Protein AF-A0A1H0EVY2-F1 (afdb_monomer)

Solvent-accessible surface area (backbone atoms only — not comparable to full-atom values): 5739 Å² total; per-residue (Å²): 59,54,67,68,60,49,49,53,53,54,50,49,49,28,73,76,29,84,86,50,81,80,53,72,68,56,52,52,55,48,38,73,66,46,39,85,40,59,57,68,59,35,50,54,34,43,61,55,46,59,76,79,38,99,60,82,80,54,73,65,59,33,72,47,73,93,61,86,59,81,78,67,74,92,72,78,78,77,69,83,74,82,77,77,80,88,84,79,136

Sequence (89 aa):
MTKKEIYTLMDLIQAYYEKFHFDQNKLDAWHMVLQKYSYEKVHVNLLKFVVDSPHPPKISDLVQNSTWGRDIPHGFELDLTAGETDWYI

Foldseek 3Di:
DDLVLLVVVQVVLCVLAVPRDDDPVRSVVLCVVCVVDDSVQLVVQLVVCSVPDPDRDDSCSSPDPPPPPPPPPPDPPVPPVPDDDDDDD

Secondary structure (DSSP, 8-state):
--HHHHHHHHHHHHHH-TT----HHHHHHHHHHHTTS-HHHHHHHHHHHHHH-SSPPPHHHHHS-S-------TT----TTS-------

pLDDT: mean 82.25, std 18.09, range [43.75, 96.81]

Structure (mmCIF, N/CA/C/O backbone):
data_AF-A0A1H0EVY2-F1
#
_entry.id   AF-A0A1H0EVY2-F1
#
loop_
_atom_site.group_PDB
_atom_site.id
_atom_site.type_symbol
_atom_site.label_atom_id
_atom_site.label_alt_id
_atom_site.label_comp_id
_atom_site.label_asym_id
_atom_site.label_entity_id
_atom_site.label_seq_id
_atom_s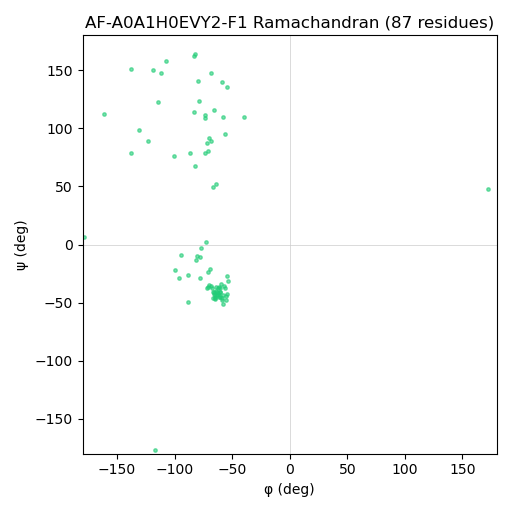ite.pdbx_PDB_ins_code
_atom_site.Cartn_x
_atom_site.Cartn_y
_atom_site.Cartn_z
_atom_site.occupancy
_atom_site.B_iso_or_equiv
_atom_site.auth_seq_id
_atom_site.auth_comp_id
_atom_site.auth_asym_id
_atom_site.auth_atom_id
_atom_site.pdbx_PDB_model_num
ATOM 1 N N . MET A 1 1 ? -4.729 2.990 10.523 1.00 91.19 1 MET A N 1
ATOM 2 C CA . MET A 1 1 ? -5.224 3.826 9.407 1.00 91.19 1 MET A CA 1
ATOM 3 C C . MET A 1 1 ? -6.576 3.321 8.917 1.00 91.19 1 MET A C 1
ATOM 5 O O . MET A 1 1 ? -6.934 2.184 9.196 1.00 91.19 1 MET A O 1
ATOM 9 N N . THR A 1 2 ? -7.322 4.167 8.218 1.00 95.44 2 THR A N 1
ATOM 10 C CA . THR A 1 2 ? -8.658 3.930 7.661 1.00 95.44 2 THR A CA 1
ATOM 11 C C . THR A 1 2 ? -8.616 3.189 6.322 1.00 95.44 2 THR A C 1
ATOM 13 O O . THR A 1 2 ? -7.601 3.159 5.626 1.00 95.44 2 THR A O 1
ATOM 16 N N . LYS A 1 3 ? -9.761 2.641 5.902 1.00 94.00 3 LYS A N 1
ATOM 17 C CA . LYS A 1 3 ? -9.911 1.987 4.592 1.00 94.00 3 LYS A CA 1
ATOM 18 C C . LYS A 1 3 ? -9.628 2.927 3.412 1.00 94.00 3 LYS A C 1
ATOM 20 O O . LYS A 1 3 ? -9.072 2.488 2.412 1.00 94.00 3 LYS A O 1
ATOM 25 N N . LYS A 1 4 ? -9.962 4.218 3.544 1.00 95.81 4 LYS A N 1
ATOM 26 C CA . LYS A 1 4 ? -9.664 5.244 2.528 1.00 95.81 4 LYS A CA 1
ATOM 27 C C . LYS A 1 4 ? -8.160 5.444 2.357 1.00 95.81 4 LYS A C 1
ATOM 29 O O . LYS A 1 4 ? -7.674 5.463 1.238 1.00 95.81 4 LYS A O 1
ATOM 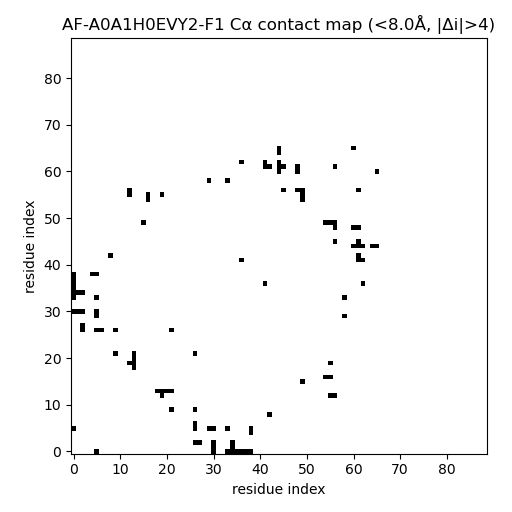34 N N . GLU A 1 5 ? -7.431 5.531 3.463 1.00 95.88 5 GLU A N 1
ATOM 35 C CA . GLU A 1 5 ? -5.971 5.668 3.452 1.00 95.88 5 GLU A CA 1
ATOM 36 C C . GLU A 1 5 ? -5.278 4.456 2.806 1.00 95.88 5 GLU A C 1
ATOM 38 O O . GLU A 1 5 ? -4.310 4.612 2.066 1.00 95.88 5 GLU A O 1
ATOM 43 N N . ILE A 1 6 ? -5.794 3.244 3.022 1.00 95.75 6 ILE A N 1
ATOM 44 C CA . ILE A 1 6 ? -5.239 2.039 2.384 1.00 95.75 6 ILE A CA 1
ATOM 45 C C . ILE A 1 6 ? -5.561 1.988 0.903 1.00 95.75 6 ILE A C 1
ATOM 47 O O . ILE A 1 6 ? -4.700 1.594 0.124 1.00 95.75 6 ILE A O 1
ATOM 51 N N . TYR A 1 7 ? -6.757 2.420 0.507 1.00 96.50 7 TYR A N 1
ATOM 52 C CA . TYR A 1 7 ? -7.076 2.564 -0.907 1.00 96.50 7 TYR A CA 1
ATOM 53 C C . TYR A 1 7 ? -6.055 3.477 -1.592 1.00 96.50 7 TYR A C 1
ATOM 55 O O . TYR A 1 7 ? -5.475 3.076 -2.594 1.00 96.50 7 TYR A O 1
ATOM 63 N N . THR A 1 8 ? -5.748 4.635 -0.997 1.00 96.50 8 THR A N 1
ATOM 64 C CA . THR A 1 8 ? -4.713 5.541 -1.514 1.00 96.50 8 THR A CA 1
ATOM 65 C C . THR A 1 8 ? -3.347 4.857 -1.625 1.00 96.50 8 THR A C 1
ATOM 67 O O . THR A 1 8 ? -2.678 4.999 -2.642 1.00 96.50 8 THR A O 1
ATOM 70 N N . LEU A 1 9 ? -2.927 4.076 -0.622 1.00 95.38 9 LEU A N 1
ATOM 71 C CA . LEU A 1 9 ? -1.666 3.321 -0.692 1.00 95.38 9 LEU A CA 1
ATOM 72 C C . LEU A 1 9 ? -1.657 2.295 -1.830 1.00 95.38 9 LEU A C 1
ATOM 74 O O . LEU A 1 9 ? -0.664 2.183 -2.542 1.00 95.38 9 LEU A O 1
ATOM 78 N N . MET A 1 10 ? -2.735 1.529 -1.994 1.00 95.25 10 MET A N 1
ATOM 79 C CA . MET A 1 10 ? -2.814 0.498 -3.030 1.00 95.25 10 MET A CA 1
ATOM 80 C C . MET A 1 10 ? -2.902 1.099 -4.434 1.00 95.25 10 MET A C 1
ATOM 82 O O . MET A 1 10 ? -2.305 0.549 -5.357 1.00 95.25 10 MET A O 1
ATOM 86 N N . ASP A 1 11 ? -3.574 2.241 -4.575 1.00 96.38 11 ASP A N 1
ATOM 87 C CA . ASP A 1 11 ? -3.636 3.023 -5.811 1.00 96.38 11 ASP A CA 1
ATOM 88 C C . ASP A 1 11 ? -2.246 3.545 -6.211 1.00 96.38 11 ASP A C 1
ATOM 90 O O . ASP A 1 11 ? -1.816 3.359 -7.348 1.00 96.38 11 ASP A O 1
ATOM 94 N N . LEU A 1 12 ? -1.470 4.062 -5.249 1.00 95.81 12 LEU A N 1
ATOM 95 C CA . LEU A 1 12 ? -0.070 4.439 -5.474 1.00 95.81 12 LEU A CA 1
ATOM 96 C C . LEU A 1 12 ? 0.786 3.244 -5.908 1.00 95.81 12 LEU A C 1
ATOM 98 O O . LEU A 1 12 ? 1.547 3.349 -6.865 1.00 95.81 12 LEU A O 1
ATOM 102 N N . ILE A 1 13 ? 0.655 2.090 -5.244 1.00 95.25 13 ILE A N 1
ATOM 103 C CA . ILE A 1 13 ? 1.389 0.874 -5.631 1.00 95.25 13 ILE A CA 1
ATOM 10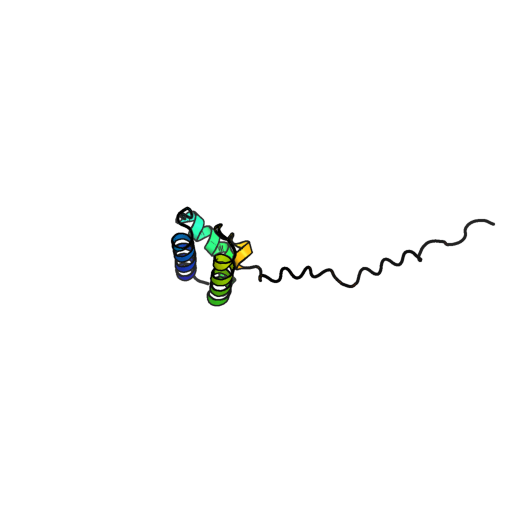4 C C . ILE A 1 13 ? 1.022 0.458 -7.061 1.00 95.25 13 ILE A C 1
ATOM 106 O O . ILE A 1 13 ? 1.903 0.092 -7.833 1.00 95.25 13 ILE A O 1
ATOM 110 N N . GLN A 1 14 ? -0.252 0.540 -7.440 1.00 95.81 14 GLN A N 1
ATOM 111 C CA . GLN A 1 14 ? -0.691 0.256 -8.804 1.00 95.81 14 GLN A CA 1
ATOM 112 C C . GLN A 1 14 ? -0.112 1.249 -9.824 1.00 95.81 14 GLN A C 1
ATOM 114 O O . GLN A 1 14 ? 0.263 0.842 -10.921 1.00 95.81 14 GLN A O 1
ATOM 119 N N . ALA A 1 15 ? 0.022 2.527 -9.460 1.00 95.31 15 ALA A N 1
ATOM 120 C CA . ALA A 1 15 ? 0.665 3.533 -10.303 1.00 95.31 15 ALA A CA 1
ATOM 121 C C . ALA A 1 15 ? 2.179 3.298 -10.466 1.00 95.31 15 ALA A C 1
ATOM 123 O O . ALA A 1 15 ? 2.723 3.539 -11.541 1.00 95.31 15 ALA A O 1
ATOM 124 N N . TYR A 1 16 ? 2.863 2.811 -9.426 1.00 94.81 16 TYR A N 1
ATOM 125 C CA . TYR A 1 16 ? 4.299 2.504 -9.477 1.00 94.81 16 TYR A CA 1
ATOM 126 C C . TYR A 1 16 ? 4.608 1.182 -10.183 1.00 94.81 16 TYR A C 1
ATOM 128 O O . TYR A 1 16 ? 5.677 1.024 -10.7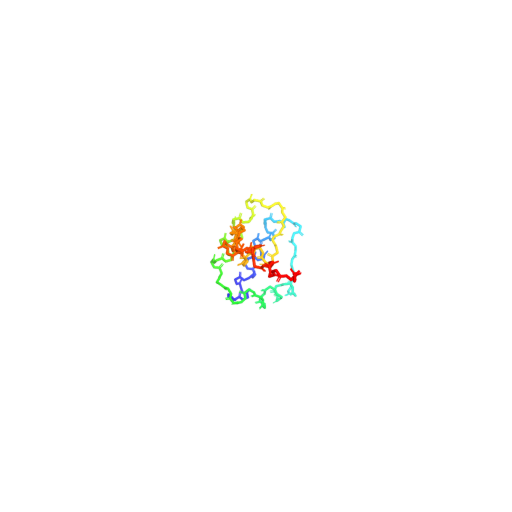70 1.00 94.81 16 TYR A O 1
ATOM 136 N N . TYR A 1 17 ? 3.681 0.227 -10.133 1.00 94.94 17 TYR A N 1
ATOM 137 C CA . TYR A 1 17 ? 3.871 -1.109 -10.673 1.00 94.94 17 TYR A CA 1
ATOM 138 C C . TYR A 1 17 ? 2.680 -1.496 -11.545 1.00 94.94 17 TYR A C 1
ATOM 140 O O . TYR A 1 17 ? 1.684 -2.006 -11.043 1.00 94.94 17 TYR A O 1
ATOM 148 N N . GLU A 1 18 ? 2.816 -1.359 -12.865 1.00 91.19 18 GLU A N 1
ATOM 149 C CA . GLU A 1 18 ? 1.734 -1.622 -13.832 1.00 91.19 18 GLU A CA 1
ATOM 150 C C . GLU A 1 18 ? 1.089 -3.012 -13.687 1.00 91.19 18 GLU A C 1
ATOM 152 O O . GLU A 1 18 ? -0.096 -3.193 -13.949 1.00 91.19 18 GLU A O 1
ATOM 157 N N . LYS A 1 19 ? 1.868 -4.010 -13.253 1.00 90.81 19 LYS A N 1
ATOM 158 C CA . LYS A 1 19 ? 1.407 -5.395 -13.052 1.00 90.81 19 LYS A CA 1
ATOM 159 C C . LYS A 1 19 ? 0.674 -5.605 -11.726 1.00 90.81 19 LYS A C 1
ATOM 161 O O . LYS A 1 19 ? 0.153 -6.694 -11.476 1.00 90.81 19 LYS A O 1
ATOM 166 N N . PHE A 1 20 ? 0.698 -4.621 -10.832 1.00 93.12 20 PHE A N 1
ATOM 167 C CA . PHE A 1 20 ? 0.007 -4.698 -9.560 1.00 93.12 20 PHE A CA 1
ATOM 168 C C . PHE A 1 20 ? -1.452 -4.303 -9.750 1.00 93.12 20 PHE A C 1
ATOM 170 O O . PHE A 1 20 ? -1.781 -3.150 -9.995 1.00 93.12 20 PHE A O 1
ATOM 177 N N . HIS A 1 21 ? -2.335 -5.276 -9.556 1.00 93.94 21 HIS A N 1
ATOM 178 C CA . HIS A 1 21 ? -3.766 -5.040 -9.451 1.00 93.94 21 HIS A CA 1
ATOM 179 C C . HIS A 1 21 ? -4.275 -5.491 -8.087 1.00 93.94 21 HIS A C 1
ATOM 181 O O . HIS A 1 21 ? -3.747 -6.425 -7.455 1.00 93.94 21 HIS A O 1
ATOM 187 N N . PHE A 1 22 ? -5.316 -4.813 -7.628 1.00 94.62 22 PHE A N 1
ATOM 188 C CA . PHE A 1 22 ? -6.019 -5.157 -6.411 1.00 94.62 22 PHE A CA 1
ATOM 189 C C . PHE A 1 22 ? -7.525 -5.035 -6.603 1.00 94.62 22 PHE A C 1
ATOM 191 O O . PHE A 1 22 ? -8.007 -4.257 -7.419 1.00 94.62 22 PHE A O 1
ATOM 198 N N . ASP A 1 23 ? -8.255 -5.840 -5.845 1.00 95.62 23 ASP A N 1
ATOM 199 C CA . ASP A 1 23 ? -9.706 -5.822 -5.775 1.00 95.62 23 ASP A CA 1
ATOM 200 C C . ASP A 1 23 ? -10.152 -5.456 -4.351 1.00 95.62 23 ASP A C 1
ATOM 202 O O . ASP A 1 23 ? -9.339 -5.179 -3.458 1.00 95.62 23 ASP A O 1
ATOM 206 N N . GLN A 1 24 ? -11.464 -5.471 -4.127 1.00 94.50 24 GLN A N 1
ATOM 207 C CA . GLN A 1 24 ? -12.033 -5.176 -2.818 1.00 94.50 24 GLN A CA 1
ATOM 208 C C . GLN A 1 24 ? -11.580 -6.174 -1.739 1.00 94.50 24 GLN A C 1
ATOM 210 O O . GLN A 1 24 ? -11.318 -5.764 -0.610 1.00 94.50 24 GLN A O 1
ATOM 215 N N . ASN A 1 25 ? -11.418 -7.455 -2.081 1.00 96.81 25 ASN A N 1
ATOM 216 C CA . ASN A 1 25 ? -10.974 -8.478 -1.132 1.00 96.81 25 ASN A CA 1
ATOM 217 C C . ASN A 1 25 ? -9.538 -8.215 -0.666 1.00 96.81 25 ASN A C 1
ATOM 219 O O . ASN A 1 25 ? -9.232 -8.307 0.524 1.00 96.81 25 ASN A O 1
ATOM 223 N N . LYS A 1 26 ? -8.651 -7.843 -1.592 1.00 95.25 26 LYS A N 1
ATOM 224 C CA . LYS A 1 26 ? -7.261 -7.493 -1.296 1.00 95.25 26 LYS A CA 1
ATOM 225 C C . LYS A 1 26 ? -7.191 -6.211 -0.468 1.00 95.25 26 LYS A C 1
ATOM 227 O O . LYS A 1 26 ? -6.433 -6.168 0.497 1.00 95.25 26 LYS A O 1
ATOM 232 N N . LEU A 1 27 ? -8.018 -5.213 -0.789 1.00 96.00 27 LEU A N 1
ATOM 233 C CA . LEU A 1 27 ? -8.154 -3.988 0.004 1.00 96.00 27 LEU A CA 1
ATOM 234 C C . LEU A 1 27 ? -8.589 -4.286 1.446 1.00 96.00 27 LEU A C 1
ATOM 236 O O . LEU A 1 27 ? -7.993 -3.769 2.392 1.00 96.00 27 LEU A O 1
ATOM 240 N N . ASP A 1 28 ? -9.592 -5.146 1.623 1.00 96.44 28 ASP A N 1
ATOM 241 C CA . ASP A 1 28 ? -10.095 -5.546 2.938 1.00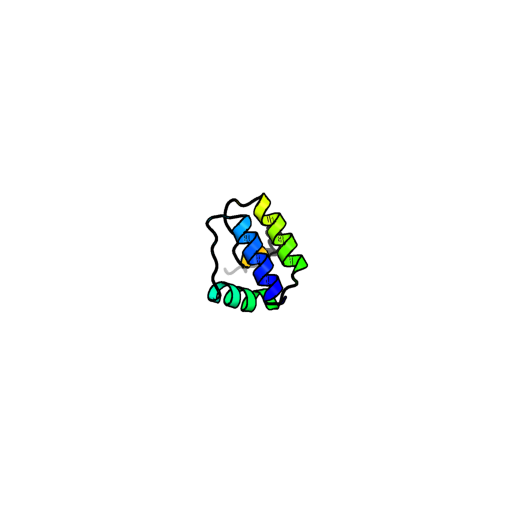 96.44 28 ASP A CA 1
ATOM 242 C C . ASP A 1 28 ? -9.046 -6.320 3.743 1.00 96.44 28 ASP A C 1
ATOM 244 O O . ASP A 1 28 ? -8.819 -6.014 4.917 1.00 96.44 28 ASP A O 1
ATOM 248 N N . ALA A 1 29 ? -8.331 -7.247 3.104 1.00 95.94 29 ALA A N 1
ATOM 249 C CA . ALA A 1 29 ? -7.241 -7.987 3.732 1.00 95.94 29 ALA A CA 1
ATOM 250 C C . ALA A 1 29 ? -6.098 -7.062 4.183 1.00 95.94 29 ALA A C 1
ATOM 252 O O . ALA A 1 29 ? -5.595 -7.184 5.303 1.00 95.94 29 ALA A O 1
ATOM 253 N N . TRP A 1 30 ? -5.710 -6.097 3.345 1.00 95.50 30 TRP A N 1
ATOM 254 C CA . TRP A 1 30 ? -4.705 -5.096 3.705 1.00 95.50 30 TRP A CA 1
ATOM 255 C C . TRP A 1 30 ? -5.189 -4.222 4.862 1.00 95.50 30 TRP A C 1
ATOM 257 O O . TRP A 1 30 ? -4.422 -3.963 5.790 1.00 95.50 30 TRP A O 1
ATOM 267 N N . HIS A 1 31 ? -6.470 -3.841 4.872 1.00 95.81 31 HIS A N 1
ATOM 268 C CA . HIS A 1 31 ? -7.070 -3.090 5.972 1.00 95.81 31 HIS A CA 1
ATOM 269 C C . HIS A 1 31 ? -7.062 -3.833 7.298 1.00 95.81 31 HIS A C 1
ATOM 271 O O . HIS A 1 31 ? -6.682 -3.244 8.309 1.00 95.81 31 HIS A O 1
ATOM 277 N N . MET A 1 32 ? -7.352 -5.132 7.306 1.00 95.81 32 MET A N 1
ATOM 278 C CA . MET A 1 32 ? -7.281 -5.930 8.531 1.00 95.81 32 MET A CA 1
ATOM 279 C C . MET A 1 32 ? -5.899 -5.886 9.198 1.00 95.81 32 MET A C 1
ATOM 281 O O . MET A 1 32 ? -5.819 -5.869 10.430 1.00 95.81 32 MET A O 1
ATOM 285 N N . VAL A 1 33 ? -4.824 -5.833 8.406 1.00 93.81 33 VAL A N 1
ATOM 286 C CA . VAL A 1 33 ? -3.443 -5.836 8.909 1.00 93.81 33 VAL A CA 1
ATOM 287 C C . VAL A 1 33 ? -2.948 -4.420 9.212 1.00 93.81 33 VAL A C 1
ATOM 289 O O . VAL A 1 33 ? -2.437 -4.154 10.300 1.00 93.81 33 VAL A O 1
ATOM 292 N N . LEU A 1 34 ? -3.125 -3.491 8.272 1.00 93.06 34 LEU A N 1
ATOM 293 C CA . LEU A 1 34 ? -2.550 -2.147 8.335 1.00 93.06 34 LEU A CA 1
ATOM 294 C C . LEU A 1 34 ? -3.353 -1.173 9.205 1.00 93.06 34 LEU A C 1
ATOM 296 O O . LEU A 1 34 ? -2.825 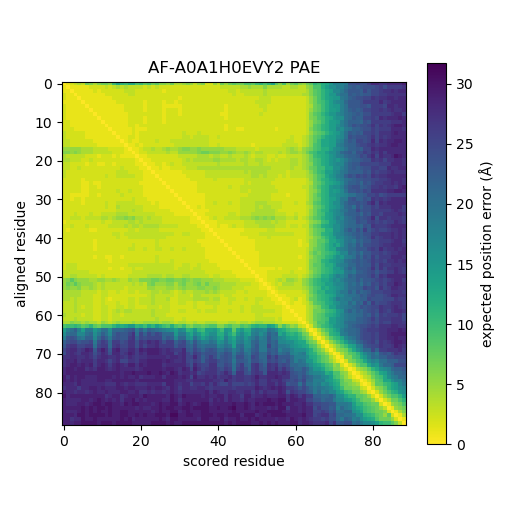-0.127 9.583 1.00 93.06 34 LEU A O 1
ATOM 300 N N . GLN A 1 35 ? -4.590 -1.505 9.601 1.00 94.25 35 GLN A N 1
ATOM 301 C CA . GLN A 1 35 ? -5.404 -0.642 10.470 1.00 94.25 35 GLN A CA 1
ATOM 302 C C . GLN A 1 35 ? -4.701 -0.251 11.781 1.00 94.25 35 GLN A C 1
ATOM 304 O O . GLN A 1 35 ? -4.942 0.839 12.296 1.00 94.25 35 GLN A O 1
ATOM 309 N N . LYS A 1 36 ? -3.777 -1.087 12.275 1.00 92.56 36 LYS A N 1
ATOM 310 C CA . LYS A 1 36 ? -3.000 -0.856 13.504 1.00 92.56 36 LYS A CA 1
ATOM 311 C C . LYS A 1 36 ? -1.835 0.129 13.336 1.00 92.56 36 LYS A C 1
ATOM 313 O O . LYS A 1 36 ? -1.243 0.539 14.327 1.00 92.56 36 LYS A O 1
ATOM 318 N N . TYR A 1 37 ? -1.495 0.496 12.102 1.00 93.25 37 TYR A N 1
ATOM 319 C CA . TYR A 1 37 ? -0.351 1.345 11.774 1.00 93.25 37 TYR A CA 1
ATOM 320 C C . TYR A 1 37 ? -0.804 2.747 11.347 1.00 93.25 37 TYR A C 1
ATOM 322 O O . TYR A 1 37 ? -1.947 2.951 10.918 1.00 93.25 37 TYR A O 1
ATOM 330 N N . SER A 1 38 ? 0.095 3.727 11.463 1.00 93.19 38 SER A N 1
ATOM 331 C CA . SER A 1 38 ? -0.137 5.084 10.964 1.00 93.19 38 SER A CA 1
ATOM 332 C C . SER A 1 38 ? 0.096 5.154 9.456 1.00 93.19 38 SER A C 1
ATOM 334 O O . SER A 1 38 ? 1.025 4.535 8.931 1.00 93.19 38 SER A O 1
ATOM 336 N N . TYR A 1 39 ? -0.755 5.909 8.759 1.00 93.00 39 TYR A N 1
ATOM 337 C CA . TYR A 1 39 ? -0.651 6.087 7.312 1.00 93.00 39 TYR A CA 1
ATOM 338 C C . TYR A 1 39 ? 0.699 6.687 6.917 1.00 93.00 39 TYR A C 1
ATOM 340 O O . TYR A 1 39 ? 1.388 6.128 6.071 1.00 93.00 39 TYR A O 1
ATOM 348 N N . GLU A 1 40 ? 1.124 7.757 7.594 1.00 93.31 40 GLU A N 1
ATOM 349 C CA . GLU A 1 40 ? 2.388 8.444 7.308 1.00 93.31 40 GLU A CA 1
ATOM 350 C C . GLU A 1 40 ? 3.597 7.503 7.352 1.00 93.31 40 GLU A C 1
ATOM 352 O O . GLU A 1 40 ? 4.430 7.529 6.449 1.00 93.31 40 GLU A O 1
ATOM 357 N N . LYS A 1 41 ? 3.676 6.622 8.360 1.00 91.56 41 LYS A N 1
ATOM 358 C CA . LYS A 1 41 ? 4.799 5.685 8.503 1.00 91.56 41 LYS A CA 1
ATOM 359 C C . LYS A 1 41 ? 4.848 4.686 7.347 1.00 91.56 41 LYS A C 1
ATOM 361 O O . LYS A 1 41 ? 5.904 4.467 6.763 1.00 91.56 41 LYS A O 1
ATOM 366 N N . VAL A 1 42 ? 3.702 4.102 7.007 1.00 93.81 42 VAL A N 1
ATOM 367 C CA . VAL A 1 42 ? 3.580 3.125 5.914 1.00 93.81 42 VAL A CA 1
ATOM 368 C C . VAL A 1 42 ? 3.826 3.790 4.559 1.00 93.81 42 VAL A C 1
ATOM 370 O O . VAL A 1 42 ? 4.491 3.209 3.708 1.00 93.81 42 VAL A O 1
ATOM 373 N N . HIS A 1 43 ? 3.366 5.028 4.379 1.00 94.38 43 HIS A N 1
ATOM 374 C CA . HIS A 1 43 ? 3.599 5.809 3.169 1.00 94.38 43 HIS A CA 1
ATOM 375 C C . HIS A 1 43 ? 5.084 6.144 2.975 1.00 94.38 43 HIS A C 1
ATOM 377 O O . HIS A 1 43 ? 5.621 5.916 1.896 1.00 94.38 43 HIS A O 1
ATOM 383 N N . VAL A 1 44 ? 5.786 6.602 4.017 1.00 93.81 44 VAL A N 1
ATOM 384 C CA . VAL A 1 44 ? 7.239 6.845 3.944 1.00 93.81 44 VAL A CA 1
ATOM 385 C C . VAL A 1 44 ? 8.003 5.559 3.617 1.00 93.81 44 VAL A C 1
ATOM 387 O O . VAL A 1 44 ? 8.933 5.590 2.812 1.00 93.81 44 VAL A O 1
ATOM 390 N N . ASN A 1 45 ? 7.611 4.427 4.205 1.00 92.19 45 ASN A N 1
ATOM 391 C CA . ASN A 1 45 ? 8.230 3.136 3.910 1.00 92.19 45 ASN A CA 1
ATOM 392 C C . ASN A 1 45 ? 7.980 2.697 2.462 1.00 92.19 45 ASN A C 1
ATOM 394 O O . ASN A 1 45 ? 8.911 2.238 1.805 1.00 92.19 45 ASN A O 1
ATOM 398 N N . LEU A 1 46 ? 6.765 2.909 1.941 1.00 93.75 46 LEU A N 1
ATOM 399 C CA . LEU A 1 46 ? 6.446 2.667 0.534 1.00 93.75 46 LEU A CA 1
ATOM 400 C C . LEU A 1 46 ? 7.359 3.485 -0.386 1.00 93.75 46 LEU A C 1
ATOM 402 O O . LEU A 1 46 ? 7.982 2.917 -1.276 1.00 93.75 46 LEU A O 1
ATOM 406 N N . LEU A 1 47 ? 7.475 4.795 -0.148 1.00 93.50 47 LEU A N 1
ATOM 407 C CA . LEU A 1 47 ? 8.295 5.681 -0.979 1.00 93.50 47 LEU A CA 1
ATOM 408 C C . LEU A 1 47 ? 9.774 5.282 -0.987 1.00 93.50 47 LEU A C 1
ATOM 410 O O . LEU A 1 47 ? 10.419 5.366 -2.024 1.00 93.50 47 LEU A O 1
ATOM 414 N N . LYS A 1 48 ? 10.311 4.818 0.146 1.00 92.25 48 LYS A N 1
ATOM 415 C CA . LYS A 1 48 ? 11.681 4.287 0.202 1.00 92.25 48 LYS A CA 1
ATOM 416 C C . LYS A 1 48 ? 11.810 2.990 -0.592 1.00 92.25 48 LYS A C 1
ATOM 418 O O . LYS A 1 48 ? 12.734 2.842 -1.377 1.00 92.25 48 LYS A O 1
ATOM 423 N N . PHE A 1 49 ? 10.861 2.074 -0.416 1.00 92.56 49 PHE A N 1
ATOM 424 C CA . PHE A 1 49 ? 10.898 0.763 -1.055 1.00 92.56 49 PHE A CA 1
ATOM 425 C C . PHE A 1 49 ? 10.839 0.849 -2.585 1.00 92.56 49 PHE A C 1
ATOM 427 O O . PHE A 1 49 ? 11.565 0.127 -3.264 1.00 92.56 49 PHE A O 1
ATOM 434 N N . VAL A 1 50 ? 10.005 1.738 -3.139 1.00 92.88 50 VAL A N 1
ATOM 435 C CA . VAL A 1 50 ? 9.829 1.834 -4.600 1.00 92.88 50 VAL A CA 1
ATOM 436 C C . VAL A 1 50 ? 11.045 2.375 -5.344 1.00 92.88 50 VAL A C 1
ATOM 438 O O . VAL A 1 50 ? 11.181 2.122 -6.536 1.00 92.88 50 VAL A O 1
ATOM 441 N N . VAL A 1 51 ? 11.936 3.092 -4.656 1.00 93.00 51 VAL A N 1
ATOM 442 C CA . VAL A 1 51 ? 13.196 3.567 -5.243 1.00 93.00 51 VAL A CA 1
ATOM 443 C C . VAL A 1 51 ? 14.167 2.405 -5.465 1.00 93.00 51 VAL A C 1
ATOM 445 O O . VAL A 1 51 ? 14.861 2.377 -6.478 1.00 93.00 51 VAL A O 1
ATOM 448 N N . ASP A 1 52 ? 14.177 1.430 -4.554 1.00 89.94 52 ASP A N 1
ATOM 449 C CA . ASP A 1 52 ? 15.168 0.350 -4.544 1.00 89.94 52 ASP A CA 1
ATOM 450 C C . ASP A 1 52 ? 14.646 -0.966 -5.151 1.00 89.94 52 ASP A C 1
ATOM 452 O O . ASP A 1 52 ? 15.437 -1.819 -5.562 1.00 89.94 52 ASP A O 1
ATOM 456 N N . SER A 1 53 ? 13.323 -1.164 -5.207 1.00 89.38 53 SER A N 1
ATOM 457 C CA . SER A 1 53 ? 12.707 -2.427 -5.626 1.00 89.38 53 SER A CA 1
ATOM 458 C C . SER A 1 53 ? 11.911 -2.306 -6.932 1.00 89.38 53 SER A C 1
ATOM 460 O O . SER A 1 53 ? 10.897 -1.600 -6.976 1.00 89.38 53 SER A O 1
ATOM 462 N N . PRO A 1 54 ? 12.250 -3.099 -7.970 1.00 89.50 54 PRO A N 1
ATOM 463 C CA . PRO A 1 54 ? 11.472 -3.181 -9.208 1.00 89.50 54 PRO A CA 1
ATOM 464 C C . PRO A 1 54 ? 10.192 -4.025 -9.064 1.00 89.50 54 PRO A C 1
ATOM 466 O O . PRO A 1 54 ? 9.425 -4.162 -10.018 1.00 89.50 54 PRO A O 1
ATOM 469 N N . HIS A 1 55 ? 9.960 -4.630 -7.896 1.00 92.00 55 HIS A N 1
ATOM 470 C CA . HIS A 1 55 ? 8.811 -5.493 -7.633 1.00 92.00 55 HIS A CA 1
ATOM 471 C C . HIS A 1 55 ? 7.841 -4.853 -6.636 1.00 92.00 55 HIS A C 1
ATOM 473 O O . HIS A 1 55 ? 8.304 -4.174 -5.719 1.00 92.00 55 HIS A O 1
ATOM 479 N N . PRO A 1 56 ? 6.522 -5.113 -6.755 1.00 92.00 56 PRO A N 1
ATOM 480 C CA . PRO A 1 56 ? 5.538 -4.582 -5.821 1.00 92.00 56 PRO A CA 1
ATOM 481 C C . PRO A 1 56 ? 5.815 -5.030 -4.377 1.00 92.00 56 PRO A C 1
ATOM 483 O O . PRO A 1 56 ? 6.134 -6.206 -4.164 1.00 92.00 56 PRO A O 1
ATOM 486 N N . PRO A 1 57 ? 5.638 -4.145 -3.381 1.00 92.44 57 PRO A N 1
ATOM 487 C CA . PRO A 1 57 ? 5.852 -4.478 -1.979 1.00 92.44 57 PRO A CA 1
ATOM 488 C C . PRO A 1 57 ? 4.812 -5.473 -1.461 1.00 92.44 57 PRO A C 1
ATOM 490 O O . PRO A 1 57 ? 3.630 -5.443 -1.824 1.00 92.44 57 PRO A O 1
ATOM 493 N N . LYS A 1 58 ? 5.239 -6.318 -0.525 1.00 91.81 58 LYS A N 1
ATOM 494 C CA . LYS A 1 58 ? 4.347 -7.064 0.364 1.00 91.81 58 LYS A CA 1
ATOM 495 C C . LYS A 1 58 ? 3.946 -6.177 1.539 1.00 91.81 58 LYS A C 1
ATOM 497 O O . LYS A 1 58 ? 4.633 -5.220 1.880 1.00 91.81 58 LYS A O 1
ATOM 502 N N . ILE A 1 59 ? 2.872 -6.556 2.237 1.00 91.00 59 ILE A N 1
ATOM 503 C CA . ILE A 1 59 ? 2.441 -5.851 3.457 1.00 91.00 59 ILE A CA 1
ATOM 504 C C . ILE A 1 59 ? 3.598 -5.768 4.465 1.00 91.00 59 ILE A C 1
ATOM 506 O O . ILE A 1 59 ? 3.822 -4.704 5.032 1.00 91.00 59 ILE A O 1
ATOM 510 N N . SER A 1 60 ? 4.358 -6.859 4.639 1.00 89.31 60 SER A N 1
ATOM 511 C CA . SER A 1 60 ? 5.516 -6.933 5.544 1.00 89.31 60 SER A CA 1
ATOM 512 C C . SER A 1 60 ? 6.581 -5.882 5.254 1.00 89.31 60 SER A C 1
ATOM 514 O O . SER A 1 60 ? 7.138 -5.328 6.196 1.00 89.31 60 SER A O 1
ATOM 516 N N . ASP A 1 61 ? 6.816 -5.579 3.979 1.00 90.19 61 ASP A N 1
ATOM 517 C CA . ASP A 1 61 ? 7.858 -4.645 3.542 1.00 90.19 61 ASP A CA 1
ATOM 518 C C . ASP A 1 61 ? 7.494 -3.199 3.905 1.00 90.19 61 ASP A C 1
ATOM 520 O O . ASP A 1 61 ? 8.363 -2.352 4.081 1.00 90.19 61 ASP A O 1
ATOM 524 N N . LEU A 1 62 ? 6.196 -2.919 4.075 1.00 90.06 62 LEU A N 1
ATOM 525 C CA . LEU A 1 62 ? 5.700 -1.599 4.454 1.00 90.06 62 LEU A CA 1
ATOM 526 C C . LEU A 1 62 ? 5.642 -1.389 5.973 1.00 90.06 62 LEU A C 1
ATOM 528 O O . LEU A 1 62 ? 5.697 -0.249 6.441 1.00 90.06 62 LEU A O 1
ATOM 532 N N . VAL A 1 63 ? 5.510 -2.465 6.758 1.00 87.12 63 VAL A N 1
ATOM 533 C CA . VAL A 1 63 ? 5.447 -2.386 8.232 1.00 87.12 63 VAL A CA 1
ATOM 534 C C . VAL A 1 63 ? 6.788 -2.617 8.913 1.00 87.12 63 VAL A C 1
ATOM 536 O O . VAL A 1 63 ? 7.009 -2.069 9.996 1.00 87.12 63 VAL A O 1
ATOM 539 N 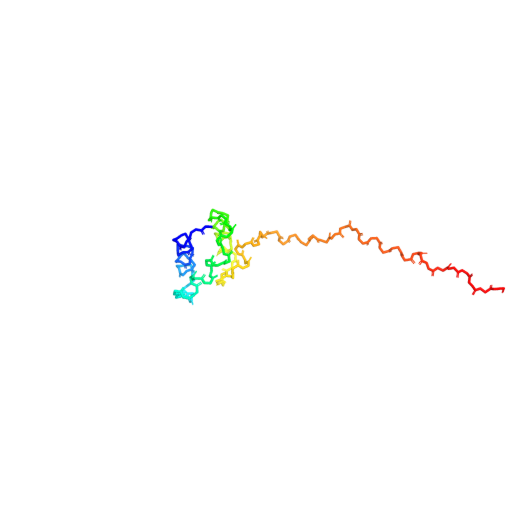N . GLN A 1 64 ? 7.682 -3.398 8.308 1.00 72.75 64 GLN A N 1
ATOM 540 C CA . GLN A 1 64 ? 9.041 -3.548 8.804 1.00 72.75 64 GLN A CA 1
ATOM 541 C C . GLN A 1 64 ? 9.837 -2.317 8.380 1.00 72.75 64 GLN A C 1
ATOM 543 O O . GLN A 1 64 ? 9.904 -1.975 7.204 1.00 72.75 64 GLN A O 1
ATOM 548 N N . ASN A 1 65 ? 10.429 -1.621 9.353 1.00 55.38 65 ASN A N 1
ATOM 549 C CA . ASN A 1 65 ? 11.477 -0.665 9.030 1.00 55.38 65 ASN A CA 1
ATOM 550 C C . ASN A 1 65 ? 12.536 -1.423 8.230 1.00 55.38 65 ASN A C 1
ATOM 552 O O . ASN A 1 65 ? 12.948 -2.510 8.635 1.00 55.38 65 ASN A O 1
ATOM 556 N N . SER A 1 66 ? 13.017 -0.815 7.151 1.00 46.94 66 SER A N 1
ATOM 557 C CA . SER A 1 66 ? 14.268 -1.158 6.482 1.00 46.94 66 SER A CA 1
ATOM 558 C C . SER A 1 66 ? 15.468 -0.898 7.408 1.00 46.94 66 SER A C 1
ATOM 560 O O . SER A 1 66 ? 16.411 -0.194 7.062 1.00 46.94 66 SER A O 1
ATOM 562 N N . THR A 1 67 ? 15.427 -1.443 8.616 1.00 44.09 67 THR A N 1
ATOM 563 C CA . THR A 1 67 ? 16.600 -1.763 9.397 1.00 44.09 67 THR A CA 1
ATOM 564 C C . THR A 1 67 ? 16.781 -3.258 9.197 1.00 44.09 67 THR A C 1
ATOM 566 O O . THR A 1 67 ? 16.534 -4.061 10.087 1.00 44.09 67 THR A O 1
ATOM 569 N N . TRP A 1 68 ? 17.287 -3.639 8.022 1.00 43.78 68 TRP A N 1
ATOM 570 C CA . TRP A 1 68 ? 18.134 -4.827 7.907 1.00 43.78 68 TRP A CA 1
ATOM 571 C C . TRP A 1 68 ? 19.457 -4.560 8.656 1.00 43.78 68 TRP A C 1
ATOM 573 O O . TRP A 1 68 ? 20.554 -4.730 8.138 1.00 43.78 68 TRP A O 1
ATOM 583 N N . GLY A 1 69 ? 19.366 -4.074 9.893 1.00 43.75 69 GLY A N 1
ATOM 584 C CA . GLY A 1 69 ? 20.362 -4.371 10.888 1.00 43.75 69 GLY A CA 1
ATOM 585 C C . GLY A 1 69 ? 20.069 -5.813 11.230 1.00 43.75 69 GLY A C 1
ATOM 586 O O . GLY A 1 69 ? 19.013 -6.120 11.778 1.00 43.75 69 GLY A O 1
ATOM 587 N N . ARG A 1 70 ? 20.970 -6.715 10.851 1.00 47.75 70 ARG A N 1
ATOM 588 C CA . ARG A 1 70 ? 21.094 -7.955 11.601 1.00 47.75 70 ARG A CA 1
ATOM 589 C C . ARG A 1 70 ? 21.368 -7.504 13.030 1.00 47.75 70 ARG A C 1
ATOM 591 O O . ARG A 1 70 ? 22.508 -7.190 13.353 1.00 47.75 70 ARG A O 1
ATOM 598 N N . ASP A 1 71 ? 20.333 -7.399 13.847 1.00 50.19 71 ASP A N 1
ATOM 599 C CA . ASP A 1 71 ? 20.510 -7.341 15.284 1.00 50.19 71 ASP A CA 1
ATOM 600 C C . ASP A 1 71 ? 20.883 -8.775 15.660 1.00 50.19 71 ASP A C 1
ATOM 602 O O . ASP A 1 71 ? 20.045 -9.611 15.985 1.00 50.19 71 ASP A O 1
ATOM 606 N N . ILE A 1 72 ? 22.154 -9.115 15.424 1.00 56.62 72 ILE A N 1
ATOM 607 C CA . ILE A 1 72 ? 22.779 -10.241 16.095 1.00 56.62 72 ILE A CA 1
ATOM 608 C C . ILE A 1 72 ? 22.818 -9.788 17.551 1.00 56.62 72 ILE A C 1
ATOM 610 O O . ILE A 1 72 ? 23.493 -8.792 17.827 1.00 56.62 72 ILE A O 1
ATOM 614 N N . PRO A 1 73 ? 22.113 -10.453 18.481 1.00 54.94 73 PRO A N 1
ATOM 615 C CA . PRO A 1 73 ? 22.296 -10.169 19.890 1.00 54.94 73 PRO A CA 1
ATOM 616 C C . PRO A 1 73 ? 23.779 -10.402 20.192 1.00 54.94 73 PRO A C 1
ATOM 618 O O . PRO A 1 73 ? 24.264 -11.533 20.130 1.00 54.94 73 PRO A O 1
ATOM 621 N N . HIS A 1 74 ? 24.521 -9.326 20.450 1.00 50.50 74 HIS A N 1
ATOM 622 C CA . HIS A 1 74 ? 25.896 -9.388 20.934 1.00 50.50 74 HIS A CA 1
ATOM 623 C C . HIS A 1 74 ? 25.813 -9.889 22.382 1.00 50.50 74 HIS A C 1
ATOM 625 O O . HIS A 1 74 ? 25.733 -9.106 23.322 1.00 50.50 74 HIS A O 1
ATOM 631 N N . GLY A 1 75 ? 25.662 -11.200 22.551 1.00 54.28 75 GLY A N 1
ATOM 632 C CA . GLY A 1 75 ? 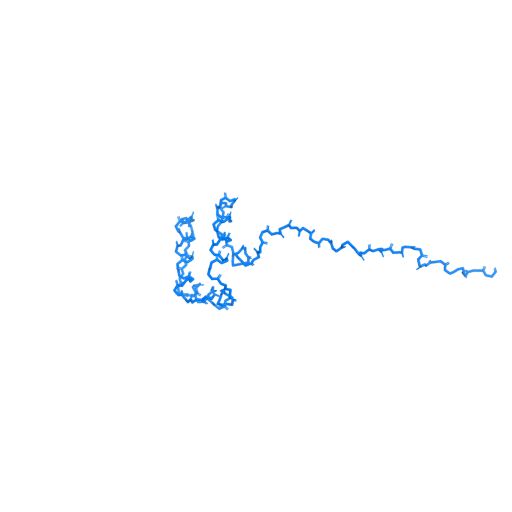25.382 -11.774 23.865 1.00 54.28 75 GLY A CA 1
ATOM 633 C C . GLY A 1 75 ? 25.256 -13.290 23.927 1.00 54.28 75 GLY A C 1
ATOM 634 O O . GLY A 1 75 ? 24.918 -13.802 24.986 1.00 54.28 75 GLY A O 1
ATOM 635 N N . PHE A 1 76 ? 25.533 -14.029 22.849 1.00 52.50 76 PHE A N 1
ATOM 636 C CA . PHE A 1 76 ? 25.881 -15.443 23.003 1.00 52.50 76 PHE A CA 1
ATOM 637 C C . PHE A 1 76 ? 27.385 -15.540 23.250 1.00 52.50 76 PHE A C 1
ATOM 639 O O . PHE A 1 76 ? 28.169 -15.827 22.349 1.00 52.50 76 PHE A O 1
ATOM 646 N N . GLU A 1 77 ? 27.782 -15.256 24.488 1.00 55.38 77 GLU A N 1
ATOM 647 C CA . GLU A 1 77 ? 29.034 -15.778 25.022 1.00 55.38 77 GLU A CA 1
ATOM 648 C C . GLU A 1 77 ? 28.816 -17.281 25.221 1.00 55.38 77 GLU A C 1
ATOM 650 O O . GLU A 1 77 ? 28.239 -17.740 26.205 1.00 55.38 77 GLU A O 1
ATOM 655 N N . LEU A 1 78 ? 29.155 -18.053 24.190 1.00 55.81 78 LEU A N 1
ATOM 656 C CA . LEU A 1 78 ? 29.247 -19.502 24.282 1.00 55.81 78 LEU A CA 1
ATOM 657 C C . LEU A 1 78 ? 30.500 -19.793 25.106 1.00 55.81 78 LEU A C 1
ATOM 659 O O . LEU A 1 78 ? 31.599 -19.910 24.565 1.00 55.81 78 LEU A O 1
ATOM 663 N N . ASP A 1 79 ? 30.330 -19.834 26.424 1.00 56.78 79 ASP A N 1
ATOM 664 C CA . ASP A 1 79 ? 31.372 -20.281 27.334 1.00 56.78 79 ASP A CA 1
ATOM 665 C C . ASP A 1 79 ? 31.591 -21.787 27.135 1.00 56.78 79 ASP A C 1
ATOM 667 O O . ASP A 1 79 ? 30.950 -22.641 27.747 1.00 56.78 79 ASP A O 1
ATOM 671 N N . LEU A 1 80 ? 32.492 -22.109 26.206 1.00 59.31 80 LEU A N 1
ATOM 672 C CA . LEU A 1 80 ? 32.941 -23.469 25.917 1.00 59.31 80 LEU A CA 1
ATOM 673 C C . LEU A 1 80 ? 33.853 -24.031 27.024 1.00 59.31 80 LEU A C 1
ATOM 675 O O . LEU A 1 80 ? 34.334 -25.151 26.879 1.00 59.31 80 LEU A O 1
ATOM 679 N N . THR A 1 81 ? 34.106 -23.290 28.112 1.00 60.97 81 THR A N 1
ATOM 680 C CA . THR A 1 81 ? 34.956 -23.751 29.223 1.00 60.97 81 THR A CA 1
ATOM 681 C C . THR A 1 81 ? 34.166 -24.394 30.365 1.00 60.97 81 THR A C 1
ATOM 683 O O . THR A 1 81 ? 34.748 -25.051 31.228 1.00 60.97 81 THR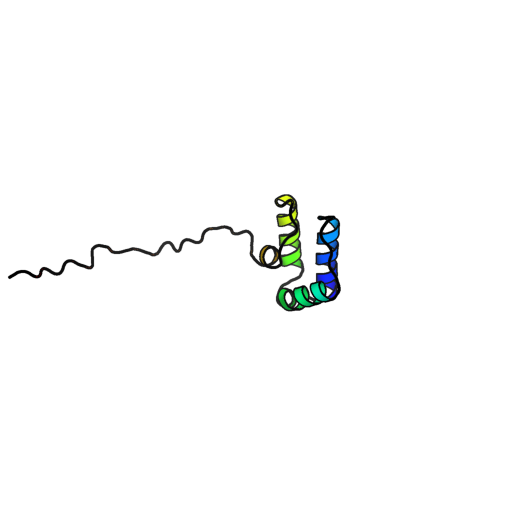 A O 1
ATOM 686 N N . ALA A 1 82 ? 32.832 -24.308 30.344 1.00 60.88 82 ALA A N 1
ATOM 687 C CA . ALA A 1 82 ? 31.964 -24.958 31.321 1.00 60.88 82 ALA A CA 1
ATOM 688 C C . ALA A 1 82 ? 31.726 -26.440 30.975 1.00 60.88 82 ALA A C 1
ATOM 690 O O . ALA A 1 82 ? 30.616 -26.840 30.620 1.00 60.88 82 ALA A O 1
ATOM 691 N N . GLY A 1 83 ? 32.765 -27.275 31.060 1.00 58.75 83 GLY A N 1
ATOM 692 C CA . GLY A 1 83 ? 32.573 -28.702 30.813 1.00 58.75 83 GLY A CA 1
ATOM 693 C C . GLY A 1 83 ? 33.809 -29.583 30.740 1.00 58.75 83 GLY A C 1
ATOM 694 O O . GLY A 1 83 ? 33.869 -30.416 29.848 1.00 58.75 83 GLY A O 1
ATOM 695 N N . GLU A 1 84 ? 34.744 -29.475 31.679 1.00 61.94 84 GLU A N 1
ATOM 696 C CA . GLU A 1 84 ? 35.608 -30.617 32.006 1.00 61.94 84 GLU A CA 1
ATOM 697 C C . GLU A 1 84 ? 35.773 -30.694 33.525 1.00 61.94 84 GLU A C 1
ATOM 699 O O . GLU A 1 84 ? 36.737 -30.225 34.122 1.00 61.94 84 GLU A O 1
ATOM 704 N N . THR A 1 85 ? 34.747 -31.234 34.188 1.00 56.38 85 THR A N 1
ATOM 705 C CA . THR A 1 85 ? 34.927 -31.784 35.529 1.00 56.38 85 THR A CA 1
ATOM 706 C C . THR A 1 85 ? 35.672 -33.097 35.360 1.00 56.38 85 THR A C 1
ATOM 708 O O . THR A 1 85 ? 35.110 -34.065 34.842 1.00 56.38 85 THR A O 1
ATOM 711 N N . ASP A 1 86 ? 36.935 -33.086 35.781 1.00 58.06 86 ASP A N 1
ATOM 712 C CA . ASP A 1 86 ? 37.789 -34.254 35.961 1.00 58.06 86 ASP A CA 1
ATOM 713 C C . ASP A 1 86 ? 37.002 -35.417 36.568 1.00 58.06 86 ASP A C 1
ATOM 715 O O . ASP A 1 86 ? 36.641 -35.423 37.748 1.00 58.06 86 ASP A O 1
ATOM 719 N N . TRP A 1 87 ? 36.781 -36.437 35.751 1.00 60.84 87 TRP A N 1
ATOM 720 C CA . TRP A 1 87 ? 36.491 -37.775 36.224 1.00 60.84 87 TRP A CA 1
ATOM 721 C C . TRP A 1 87 ? 37.537 -38.696 35.627 1.00 60.84 87 TRP A C 1
ATOM 723 O O . TRP A 1 87 ? 37.303 -39.218 34.551 1.00 60.84 87 TRP A O 1
ATOM 733 N N . TYR A 1 88 ? 38.666 -38.884 36.310 1.00 49.91 88 TYR A N 1
ATOM 734 C CA . TYR A 1 88 ? 39.258 -40.203 36.552 1.00 49.91 88 TYR A CA 1
ATOM 735 C C . TYR A 1 88 ? 40.245 -40.109 37.730 1.00 49.91 88 TYR A C 1
ATOM 737 O O . TYR A 1 88 ? 41.254 -39.415 37.676 1.00 49.91 88 TYR A O 1
ATOM 745 N N . ILE A 1 89 ? 39.817 -40.783 38.799 1.00 55.41 89 ILE A N 1
ATOM 746 C CA . ILE A 1 89 ? 40.532 -41.436 39.911 1.00 55.41 89 ILE A CA 1
ATOM 747 C C . ILE A 1 89 ? 42.040 -41.633 39.717 1.00 55.41 89 ILE A C 1
ATOM 749 O O . ILE A 1 89 ? 42.426 -42.181 38.660 1.00 55.41 89 ILE A O 1
#

Nearest PDB structures (foldseek):
  1no1-assembly3_C  TM=9.075E-01  e=1.655E-03  Bacillus phage SPP1
  4wnn-assembly2_F  TM=4.798E-01  e=3.034E+00  Saccharomyces cerevisiae S288C
  6kbb-assembly1_D  TM=4.355E-01  e=7.268E+00  Homo sapiens

Radius of gyration: 22.22 Å; Cα contacts (8 Å, |Δi|>4): 58; chains: 1; bounding box: 53×50×54 Å

Mean predicted aligned error: 11.69 Å